Protein AF-A0A7Z9KSI9-F1 (afdb_monomer_lite)

Sequence (45 aa):
LEGVLRPDHVPTMEGDNNDHPGYSSIGRLFAVGYIKGLREVVYKN

Structure (mmCIF, N/CA/C/O backbone):
data_AF-A0A7Z9KSI9-F1
#
_entry.id   AF-A0A7Z9KSI9-F1
#
loop_
_atom_site.group_PDB
_atom_site.id
_atom_site.type_symbol
_atom_site.label_atom_id
_atom_site.label_alt_id
_atom_site.label_comp_id
_atom_site.label_asym_id
_atom_site.label_entity_id
_atom_site.label_seq_id
_atom_site.pdbx_PDB_ins_code
_atom_site.Cartn_x
_atom_site.Cartn_y
_atom_site.Cartn_z
_atom_site.occupancy
_atom_site.B_iso_or_equiv
_atom_site.auth_seq_id
_atom_site.auth_comp_id
_atom_site.auth_asym_id
_atom_site.auth_atom_id
_atom_site.pdbx_PDB_model_num
ATOM 1 N N . LEU A 1 1 ? -15.874 -5.503 13.003 1.00 57.50 1 LEU A N 1
ATOM 2 C CA . LEU A 1 1 ? -15.163 -6.699 12.497 1.00 57.50 1 LEU A CA 1
ATOM 3 C C . LEU A 1 1 ? -13.681 -6.371 12.453 1.00 57.50 1 LEU A C 1
ATOM 5 O O . LEU A 1 1 ? -13.316 -5.413 11.783 1.00 57.50 1 LEU A O 1
ATOM 9 N N . GLU A 1 2 ? -12.853 -7.121 13.174 1.00 84.44 2 GLU A N 1
ATOM 10 C CA . GLU A 1 2 ? -11.391 -6.987 13.125 1.00 84.44 2 GLU A CA 1
ATOM 11 C C . GLU A 1 2 ? -10.826 -7.859 11.995 1.00 84.44 2 GLU A C 1
ATOM 13 O O . GLU A 1 2 ? -10.231 -8.908 12.218 1.00 84.44 2 GLU A O 1
ATOM 18 N N . GLY A 1 3 ? -11.120 -7.468 10.754 1.00 91.06 3 GLY A N 1
ATOM 19 C CA . GLY A 1 3 ? -10.645 -8.170 9.563 1.00 91.06 3 GLY A CA 1
ATOM 20 C C . GLY A 1 3 ? -9.253 -7.712 9.127 1.00 91.06 3 GLY A C 1
ATOM 21 O O . GLY A 1 3 ? -8.869 -6.561 9.341 1.00 91.06 3 GLY A O 1
ATOM 22 N N . VAL A 1 4 ? -8.513 -8.603 8.462 1.00 92.69 4 VAL A N 1
ATOM 23 C CA . VAL A 1 4 ? -7.246 -8.257 7.803 1.00 92.69 4 VAL A CA 1
ATOM 24 C C . VAL A 1 4 ? -7.539 -7.621 6.446 1.00 92.69 4 VAL A C 1
ATOM 26 O O . VAL A 1 4 ? -8.327 -8.147 5.663 1.00 92.69 4 VAL A O 1
ATOM 29 N N . LEU A 1 5 ? -6.867 -6.508 6.154 1.00 94.12 5 LEU A N 1
ATOM 30 C CA . LEU A 1 5 ? -6.906 -5.832 4.861 1.00 94.12 5 LEU A CA 1
ATOM 31 C C . LEU A 1 5 ? -5.491 -5.770 4.282 1.00 94.12 5 LEU A C 1
ATOM 33 O O . LEU A 1 5 ? -4.543 -5.419 4.986 1.00 94.12 5 LEU A O 1
ATOM 37 N N . ARG A 1 6 ? -5.361 -6.070 2.989 1.00 95.69 6 ARG A N 1
ATOM 38 C CA . ARG A 1 6 ? -4.141 -5.855 2.202 1.00 95.69 6 ARG A CA 1
ATOM 39 C C . ARG A 1 6 ? -4.467 -5.032 0.954 1.00 95.69 6 ARG A C 1
ATOM 41 O O . ARG A 1 6 ? -5.573 -5.181 0.434 1.00 95.69 6 ARG A O 1
ATOM 48 N N . PRO A 1 7 ? -3.531 -4.215 0.441 1.00 96.06 7 PRO A N 1
ATOM 49 C CA . PRO A 1 7 ? -3.614 -3.752 -0.937 1.00 96.06 7 PRO A CA 1
ATOM 50 C C . PRO A 1 7 ? -3.614 -4.961 -1.873 1.00 96.06 7 PRO A C 1
ATOM 52 O O . PRO A 1 7 ? -2.922 -5.950 -1.605 1.00 96.06 7 PRO A O 1
ATOM 55 N N . ASP A 1 8 ? -4.389 -4.882 -2.947 1.00 95.81 8 ASP A N 1
ATOM 56 C CA . ASP A 1 8 ? -4.454 -5.951 -3.936 1.00 95.81 8 ASP A CA 1
ATOM 57 C C . ASP A 1 8 ? -3.463 -5.702 -5.078 1.00 95.81 8 ASP A C 1
ATOM 59 O O . ASP A 1 8 ? -2.328 -6.172 -5.006 1.00 95.81 8 ASP A O 1
ATOM 63 N N . HIS A 1 9 ? -3.854 -4.893 -6.065 1.00 96.62 9 HIS A N 1
ATOM 64 C CA . HIS A 1 9 ? -2.991 -4.472 -7.164 1.00 96.62 9 HIS A CA 1
ATOM 65 C C . HIS A 1 9 ? -2.472 -3.049 -6.943 1.00 96.62 9 HIS A C 1
ATOM 67 O O . HIS A 1 9 ? -3.211 -2.157 -6.521 1.00 96.62 9 HIS A O 1
ATOM 73 N N . VAL A 1 10 ? -1.194 -2.836 -7.245 1.00 97.25 10 VAL A N 1
ATOM 74 C CA . VAL A 1 10 ? -0.499 -1.551 -7.120 1.00 97.25 10 VAL A CA 1
ATOM 75 C C . VAL A 1 10 ? 0.288 -1.237 -8.391 1.00 97.25 10 VAL A C 1
ATOM 77 O O . VAL A 1 10 ? 0.784 -2.161 -9.039 1.00 97.25 10 VAL A O 1
ATOM 80 N N . PRO A 1 11 ? 0.413 0.043 -8.778 1.00 95.94 11 PRO A N 1
ATOM 81 C CA . PRO A 1 11 ? 1.194 0.406 -9.951 1.00 95.94 11 PRO A CA 1
ATOM 82 C C . PRO A 1 11 ? 2.664 0.042 -9.747 1.00 95.94 11 PRO A C 1
ATOM 84 O O . PRO A 1 11 ? 3.177 0.096 -8.628 1.00 95.94 11 PRO A O 1
ATOM 87 N N . THR A 1 12 ? 3.343 -0.283 -10.842 1.00 96.06 12 THR A N 1
ATOM 88 C CA . THR A 1 12 ? 4.804 -0.336 -10.858 1.00 96.06 12 THR A CA 1
ATOM 89 C C . THR A 1 12 ? 5.343 1.084 -10.786 1.00 96.06 12 THR A C 1
ATOM 91 O O . THR A 1 12 ? 4.898 1.959 -11.529 1.00 96.06 12 THR A O 1
ATOM 94 N N . MET A 1 13 ? 6.263 1.314 -9.856 1.00 95.00 13 MET A N 1
ATOM 95 C CA . MET A 1 13 ? 6.846 2.627 -9.596 1.00 95.00 13 MET A CA 1
ATOM 96 C C . MET A 1 13 ? 8.259 2.715 -10.174 1.00 95.00 13 MET A C 1
ATOM 98 O O . MET A 1 13 ? 8.881 1.699 -10.481 1.00 95.00 13 MET A O 1
ATOM 102 N N . GLU A 1 14 ? 8.772 3.937 -10.294 1.00 94.50 14 GLU A N 1
ATOM 103 C CA . GLU A 1 14 ? 10.155 4.173 -10.711 1.00 94.50 14 GLU A CA 1
ATOM 104 C C . GLU A 1 14 ? 11.141 3.431 -9.793 1.00 94.50 14 GLU A C 1
ATOM 106 O O . GLU A 1 14 ? 11.028 3.4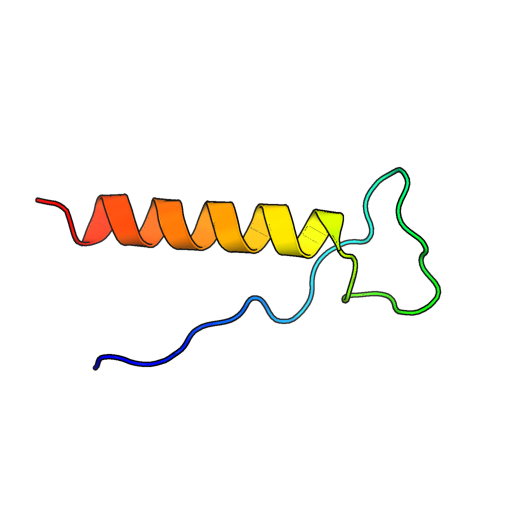96 -8.566 1.00 94.50 14 GLU A O 1
ATOM 111 N N . GLY A 1 15 ? 12.101 2.722 -10.391 1.00 91.44 15 GLY A N 1
ATOM 112 C CA . GLY A 1 15 ? 13.096 1.918 -9.675 1.00 91.44 15 GLY A CA 1
ATOM 113 C C . GLY A 1 15 ? 12.648 0.510 -9.260 1.00 91.44 15 GLY A C 1
ATOM 114 O O . GLY A 1 15 ? 13.488 -0.262 -8.801 1.00 91.44 15 GLY A O 1
ATOM 115 N N . ASP A 1 16 ? 11.375 0.141 -9.446 1.00 93.06 16 ASP A N 1
ATOM 116 C CA . ASP A 1 16 ? 10.912 -1.240 -9.272 1.00 93.06 16 ASP A CA 1
ATOM 117 C C . ASP A 1 16 ? 11.043 -2.061 -10.565 1.00 93.06 16 ASP A C 1
ATOM 119 O O . ASP A 1 16 ? 10.994 -1.545 -11.682 1.00 93.06 16 ASP A O 1
ATOM 123 N N . ASN A 1 17 ? 11.155 -3.382 -10.406 1.00 90.38 17 ASN A N 1
ATOM 124 C CA . ASN A 1 17 ? 11.050 -4.327 -11.514 1.00 90.38 17 ASN A CA 1
ATOM 125 C C . ASN A 1 17 ? 9.567 -4.570 -11.875 1.00 90.38 17 ASN A C 1
ATOM 127 O O . ASN A 1 17 ? 8.720 -4.712 -10.991 1.00 90.38 17 ASN A O 1
ATOM 131 N N . ASN A 1 18 ? 9.264 -4.651 -13.174 1.00 93.50 18 ASN A N 1
ATOM 132 C CA . ASN A 1 18 ? 7.926 -4.879 -13.715 1.00 93.50 18 ASN A CA 1
ATOM 133 C C . ASN A 1 18 ? 7.625 -6.342 -14.118 1.00 93.50 18 ASN A C 1
ATOM 135 O O . ASN A 1 18 ? 6.600 -6.589 -14.747 1.00 93.50 18 ASN A O 1
ATOM 139 N N . ASP A 1 19 ? 8.471 -7.315 -13.767 1.00 95.62 19 ASP A N 1
ATOM 140 C CA . ASP A 1 19 ? 8.256 -8.740 -14.092 1.00 95.62 19 ASP A CA 1
ATOM 141 C C . ASP A 1 19 ? 6.939 -9.308 -13.520 1.00 95.62 19 ASP A C 1
ATOM 143 O O . ASP A 1 19 ? 6.372 -10.254 -14.063 1.00 95.62 19 ASP A O 1
ATOM 147 N N . HIS A 1 20 ? 6.435 -8.713 -12.432 1.00 92.88 20 HIS A N 1
ATOM 148 C CA . HIS A 1 20 ? 5.147 -9.042 -11.815 1.00 92.88 20 HIS A CA 1
ATOM 149 C C . HIS A 1 20 ? 4.282 -7.774 -11.710 1.00 92.88 20 HIS A C 1
ATOM 151 O O . HIS A 1 20 ? 4.221 -7.147 -10.642 1.00 92.88 20 HIS A O 1
ATOM 157 N N . PRO A 1 21 ? 3.627 -7.357 -12.808 1.00 93.44 21 PRO A N 1
ATOM 158 C CA . PRO A 1 21 ? 2.840 -6.132 -12.828 1.00 93.44 21 PRO A CA 1
ATOM 159 C C . PRO A 1 21 ? 1.704 -6.212 -11.807 1.00 93.44 21 PRO A C 1
ATOM 161 O O . PRO A 1 21 ? 1.102 -7.265 -11.603 1.00 93.44 21 PRO A O 1
ATOM 164 N N . GLY A 1 22 ? 1.416 -5.097 -11.137 1.00 94.81 22 GLY A N 1
ATOM 165 C CA . GLY A 1 22 ? 0.416 -5.070 -10.069 1.00 94.81 22 GLY A CA 1
ATOM 166 C C . GLY A 1 22 ? 0.959 -5.424 -8.682 1.00 94.81 22 GLY A C 1
ATOM 167 O O . GLY A 1 22 ? 0.244 -5.249 -7.699 1.00 94.81 22 GLY A O 1
ATOM 168 N N . TYR A 1 23 ? 2.207 -5.891 -8.567 1.00 94.81 23 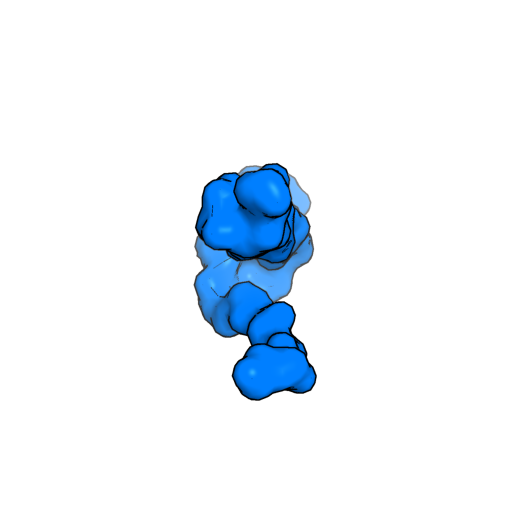TYR A N 1
ATOM 169 C CA . TYR A 1 23 ? 2.777 -6.377 -7.303 1.00 94.81 23 TYR A CA 1
ATOM 170 C C . TYR A 1 23 ? 4.080 -5.674 -6.893 1.00 94.81 23 TYR A C 1
ATOM 172 O O . TYR A 1 23 ? 4.833 -6.212 -6.081 1.00 94.81 23 TYR A O 1
ATOM 180 N N . SER A 1 24 ? 4.305 -4.457 -7.395 1.00 96.38 24 SER A N 1
ATOM 181 C CA . SER A 1 24 ? 5.453 -3.607 -7.051 1.00 96.38 24 SER A CA 1
ATOM 182 C C . SER A 1 24 ? 5.602 -3.393 -5.538 1.00 96.38 24 SER A C 1
ATOM 184 O O . SER A 1 24 ? 4.629 -3.162 -4.810 1.00 96.38 24 SER A O 1
ATOM 186 N N . SER A 1 25 ? 6.846 -3.462 -5.057 1.00 94.75 25 SER A N 1
ATOM 187 C CA . SER A 1 25 ? 7.171 -3.309 -3.636 1.00 94.75 25 SER A CA 1
ATOM 188 C C . SER A 1 25 ? 6.943 -1.877 -3.165 1.00 94.75 25 SER A C 1
ATOM 190 O O . SER A 1 25 ? 6.319 -1.660 -2.122 1.00 94.75 25 SER A O 1
ATOM 192 N N . ILE A 1 26 ? 7.393 -0.896 -3.949 1.00 96.00 26 ILE A N 1
ATOM 193 C CA . ILE A 1 26 ? 7.234 0.530 -3.647 1.00 96.00 26 ILE A CA 1
ATOM 194 C C . ILE A 1 26 ? 5.752 0.914 -3.709 1.00 96.00 26 ILE A C 1
ATOM 196 O O . ILE A 1 26 ? 5.240 1.544 -2.780 1.00 96.00 26 ILE A O 1
ATOM 200 N N . GLY A 1 27 ? 5.031 0.469 -4.744 1.00 96.25 27 GLY A N 1
ATOM 201 C CA . GLY A 1 27 ? 3.590 0.687 -4.868 1.00 96.25 27 GLY A CA 1
ATOM 202 C C . GLY A 1 27 ? 2.817 0.110 -3.678 1.00 96.25 27 GLY A C 1
ATOM 203 O O . GLY A 1 27 ? 1.920 0.762 -3.135 1.00 96.25 27 GLY A O 1
ATOM 204 N N . ARG A 1 28 ? 3.207 -1.079 -3.195 1.00 96.31 28 ARG A N 1
ATOM 205 C CA . ARG A 1 28 ? 2.590 -1.707 -2.018 1.00 96.31 28 ARG A CA 1
ATOM 206 C C . ARG A 1 28 ? 2.861 -0.916 -0.748 1.00 96.31 28 ARG A C 1
ATOM 208 O O . ARG A 1 28 ? 1.932 -0.720 0.034 1.00 96.31 28 ARG A O 1
ATOM 215 N N . LEU A 1 29 ? 4.093 -0.454 -0.542 1.00 96.00 29 LEU A N 1
ATOM 216 C CA . LEU A 1 29 ? 4.446 0.352 0.626 1.00 96.00 29 LEU A CA 1
ATOM 217 C C . LEU A 1 29 ? 3.598 1.628 0.694 1.00 96.00 29 LEU A C 1
ATOM 219 O O . LEU A 1 29 ? 3.029 1.933 1.745 1.00 96.00 29 LEU A O 1
ATOM 223 N N . PHE A 1 30 ? 3.450 2.320 -0.438 1.00 96.44 30 PHE A N 1
ATOM 224 C CA . PHE A 1 30 ? 2.612 3.512 -0.533 1.00 96.44 30 PHE A CA 1
ATOM 225 C C . PHE A 1 30 ? 1.142 3.208 -0.204 1.00 96.44 30 PHE A C 1
ATOM 227 O O . PHE A 1 30 ? 0.548 3.861 0.657 1.00 96.44 30 PHE A O 1
ATOM 234 N N . ALA A 1 31 ? 0.562 2.175 -0.825 1.00 97.62 31 ALA A N 1
ATOM 235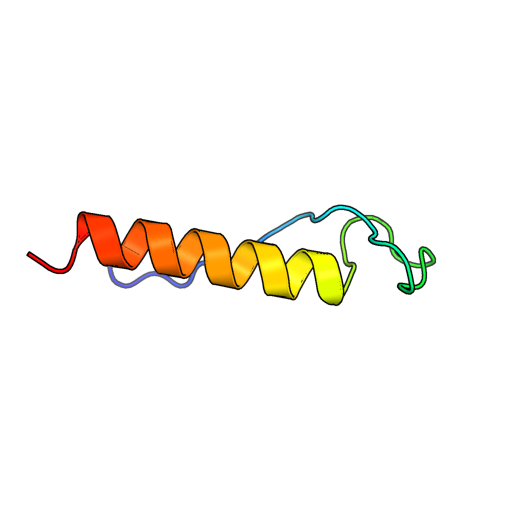 C CA . ALA A 1 31 ? -0.835 1.797 -0.608 1.00 97.62 31 ALA A CA 1
ATOM 236 C C . ALA A 1 31 ? -1.122 1.385 0.848 1.00 97.62 31 ALA A C 1
ATOM 238 O O . ALA A 1 31 ? -2.152 1.766 1.407 1.00 97.62 31 ALA A O 1
ATOM 239 N N . VAL A 1 32 ? -0.202 0.655 1.492 1.00 97.56 32 VAL A N 1
ATOM 240 C CA . VAL A 1 32 ? -0.308 0.320 2.923 1.00 97.56 32 VAL A CA 1
ATOM 241 C C . VAL A 1 32 ? -0.333 1.589 3.775 1.00 97.56 32 VAL A C 1
ATOM 243 O O . VAL A 1 32 ? -1.180 1.703 4.661 1.00 97.56 32 VAL A O 1
ATOM 246 N N . GLY A 1 33 ? 0.561 2.548 3.514 1.00 97.56 33 GLY A N 1
ATOM 247 C CA . GLY A 1 33 ? 0.591 3.827 4.229 1.00 97.56 33 GLY A CA 1
ATOM 248 C C . GLY A 1 33 ? -0.720 4.603 4.092 1.00 97.56 33 GLY A C 1
ATOM 249 O O . GLY A 1 33 ? -1.292 5.027 5.096 1.00 97.56 33 GLY A O 1
ATOM 250 N N . TYR A 1 34 ? -1.242 4.705 2.869 1.00 97.75 34 TYR A N 1
ATOM 251 C CA . TYR A 1 34 ? -2.506 5.384 2.579 1.00 97.75 34 TYR A CA 1
ATOM 252 C C . TYR A 1 34 ? -3.694 4.765 3.331 1.00 97.75 34 TYR A C 1
ATOM 254 O O . TYR A 1 34 ? -4.423 5.468 4.031 1.00 97.75 34 TYR A O 1
ATOM 262 N N . ILE A 1 35 ? -3.849 3.437 3.266 1.00 97.00 35 ILE A N 1
ATOM 263 C CA . ILE A 1 35 ? -4.917 2.714 3.976 1.00 97.00 35 ILE A CA 1
ATOM 264 C C . ILE A 1 35 ? -4.805 2.916 5.492 1.00 97.00 35 ILE A C 1
ATOM 266 O O . ILE A 1 35 ? -5.816 3.136 6.161 1.00 97.00 35 ILE A O 1
ATOM 270 N N . LYS A 1 36 ? -3.587 2.861 6.051 1.00 95.56 36 LYS A N 1
ATOM 271 C CA . LYS A 1 36 ? -3.366 3.109 7.484 1.00 95.56 36 LYS A CA 1
ATOM 272 C C . LYS A 1 36 ? -3.766 4.532 7.873 1.00 95.56 36 LYS A C 1
ATOM 274 O O . LYS A 1 36 ? -4.432 4.683 8.891 1.00 95.56 36 LYS A O 1
ATOM 279 N N . GLY A 1 37 ? -3.433 5.534 7.058 1.00 96.81 37 GLY A N 1
ATOM 280 C CA . GLY A 1 37 ? -3.830 6.927 7.285 1.00 96.81 37 GLY A CA 1
ATOM 281 C C . GLY A 1 37 ? -5.348 7.129 7.253 1.00 96.81 37 GLY A C 1
ATOM 282 O O . GLY A 1 37 ? -5.903 7.746 8.159 1.00 96.81 37 GLY A O 1
ATOM 283 N N . LEU A 1 38 ? -6.041 6.538 6.272 1.00 96.00 38 LEU A N 1
ATOM 284 C CA . LEU A 1 38 ? -7.509 6.556 6.210 1.00 96.00 38 LEU A CA 1
ATOM 285 C C . LEU A 1 38 ? -8.148 5.891 7.433 1.00 96.00 38 LEU A C 1
ATOM 287 O O . LEU A 1 38 ? -9.119 6.391 7.995 1.00 96.00 38 LEU A O 1
ATOM 291 N N . ARG A 1 39 ? -7.599 4.753 7.862 1.00 94.50 39 ARG A N 1
ATOM 292 C CA . ARG A 1 39 ? -8.066 4.074 9.070 1.00 94.50 39 ARG A CA 1
ATOM 293 C C . ARG A 1 39 ? -7.857 4.962 10.297 1.00 94.50 39 ARG A C 1
ATOM 295 O O . ARG A 1 39 ? -8.753 5.080 11.123 1.00 94.50 39 ARG A O 1
ATOM 302 N N . GLU A 1 40 ? -6.689 5.577 10.424 1.00 96.00 40 GLU A N 1
ATOM 303 C CA . GLU A 1 40 ? -6.377 6.445 11.553 1.00 96.00 40 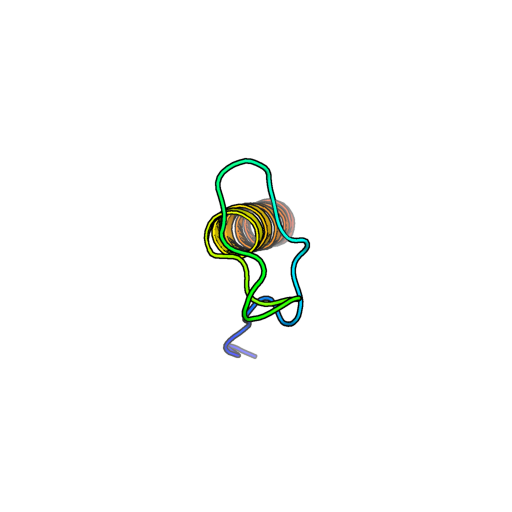GLU A CA 1
ATOM 304 C C . GLU A 1 40 ? -7.353 7.621 11.649 1.00 96.00 40 GLU A C 1
ATOM 306 O O . GLU A 1 40 ? -7.954 7.812 12.700 1.00 96.00 40 GLU A O 1
ATOM 311 N N . VAL A 1 41 ? -7.602 8.342 10.553 1.00 97.00 41 VAL A N 1
ATOM 312 C CA . VAL A 1 41 ? -8.518 9.494 10.589 1.00 97.00 41 VAL A CA 1
ATOM 313 C C . VAL A 1 41 ? -9.966 9.100 10.902 1.00 97.00 41 VAL A C 1
ATOM 315 O O . VAL A 1 41 ? -10.671 9.853 11.561 1.00 97.00 41 VAL A O 1
ATOM 318 N N . VAL A 1 42 ? -10.420 7.917 10.474 1.00 95.00 42 VAL A N 1
ATOM 319 C CA . VAL A 1 4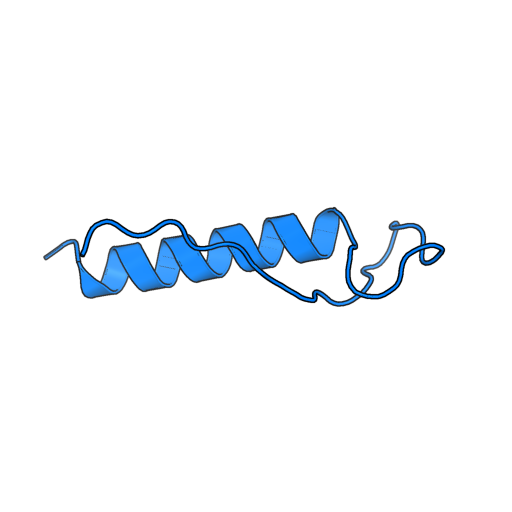2 ? -11.797 7.458 10.729 1.00 95.00 42 VAL A CA 1
ATOM 320 C C . VAL A 1 42 ? -11.998 6.980 12.169 1.00 95.00 42 VAL A C 1
ATOM 322 O O . VAL A 1 42 ? -13.072 7.183 12.731 1.00 95.00 42 VAL A O 1
ATOM 325 N N . TYR A 1 43 ? -11.001 6.319 12.764 1.00 92.06 43 TYR A N 1
ATOM 326 C CA . TYR A 1 43 ? -11.183 5.612 14.038 1.00 92.06 43 TYR A CA 1
ATOM 327 C C . TYR A 1 43 ? -10.527 6.278 15.251 1.00 92.06 43 TYR A C 1
ATOM 329 O O . TYR A 1 43 ? -10.814 5.860 16.369 1.00 92.06 43 TYR A O 1
ATOM 337 N N . LYS A 1 44 ? -9.642 7.266 15.074 1.00 86.12 44 LYS A N 1
ATOM 338 C CA . LYS A 1 44 ? -8.820 7.824 16.163 1.00 86.12 44 LYS A CA 1
ATOM 339 C C . LYS A 1 44 ?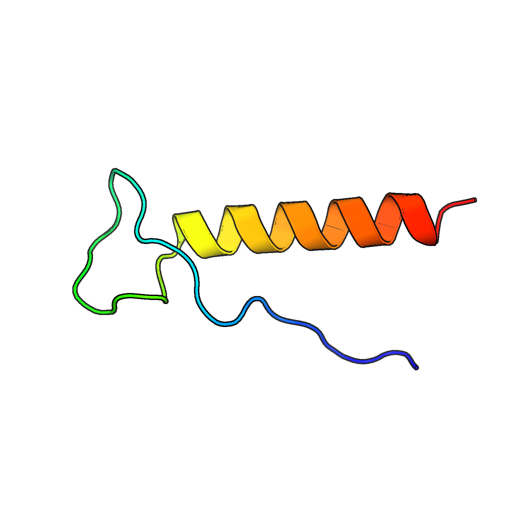 -9.385 9.123 16.774 1.00 86.12 44 LYS A C 1
ATOM 341 O O . LYS A 1 44 ? -8.604 10.012 17.103 1.00 86.12 44 LYS A O 1
ATOM 346 N N . ASN A 1 45 ? -10.713 9.213 16.909 1.00 59.09 45 ASN A N 1
ATOM 347 C CA . ASN A 1 45 ? -11.391 10.286 17.658 1.00 59.09 45 ASN A CA 1
ATOM 348 C C . ASN A 1 45 ? -11.080 10.212 19.156 1.00 59.09 45 ASN A C 1
ATOM 350 O O . ASN A 1 45 ? -11.233 9.105 19.721 1.00 59.09 45 ASN A O 1
#

Radius of gyration: 12.76 Å; chains: 1; bounding box: 28×19×32 Å

pLDDT: mean 93.12, std 7.98, range [57.5, 97.75]

Secondary structure (DSSP, 8-state):
---------B---TTS--SSTTB-HHHHHHHHHHHHHHHHHHH--

Foldseek 3Di:
DPDDDAQFFFAADPPFDPPPHRDTPVRRVVVVVVVVVVVCVVPVD